Protein AF-A0A8T4Z7P0-F1 (afdb_monomer_lite)

pLDDT: mean 74.67, std 14.05, range [34.25, 91.38]

Secondary structure (DSSP, 8-state):
--------PPPGGGSTTGGGGT--TTTTSGGGHHHHHH--HHHHHHHHHHHHHHTT---THHHHHHHHHHHHHHHHHHHHHHHHHS--SSPPS-----SSPPP--------------HHHHHHHHHHHHT-

Foldseek 3Di:
DDDDDDDPDDPPCCDPPNVVLQPQVVCPDPVCLVVLVPDPLPVSLVVVVVVVVVVVDPPVVSNVSSVVSSVVSVVSVVVVVVVVVPDPDDDDDPPPDPPDPDPPDPDPDPPPVDPQDPVNVVVVVVVVVVD

Structure (mmCIF, N/CA/C/O backbone):
data_AF-A0A8T4Z7P0-F1
#
_entry.id   AF-A0A8T4Z7P0-F1
#
loop_
_atom_site.group_PDB
_atom_site.id
_atom_site.type_symbol
_atom_site.label_atom_id
_atom_site.label_alt_id
_atom_site.label_comp_id
_atom_site.label_asym_id
_atom_site.label_entity_id
_atom_site.label_seq_id
_atom_site.pdbx_PDB_ins_code
_atom_site.Cartn_x
_atom_site.Cartn_y
_atom_site.Cartn_z
_atom_site.occupancy
_atom_site.B_iso_or_equiv
_atom_site.auth_seq_id
_atom_site.auth_comp_id
_atom_site.auth_asym_id
_atom_site.auth_atom_id
_atom_site.pdbx_PDB_model_num
ATOM 1 N N . MET A 1 1 ? 29.955 5.150 -29.302 1.00 39.94 1 MET A N 1
ATOM 2 C CA . MET A 1 1 ? 29.486 6.030 -28.208 1.00 39.94 1 MET A CA 1
ATOM 3 C C . MET A 1 1 ? 28.452 6.990 -28.765 1.00 39.94 1 MET A C 1
ATOM 5 O O . MET A 1 1 ? 28.823 8.055 -29.242 1.00 39.94 1 MET A O 1
ATOM 9 N N . LYS A 1 2 ? 27.179 6.591 -28.804 1.00 46.41 2 LYS A N 1
ATOM 10 C CA . LYS A 1 2 ? 26.087 7.520 -29.098 1.00 46.41 2 LYS A CA 1
ATOM 11 C C . LYS A 1 2 ? 24.752 6.866 -28.765 1.00 46.41 2 LYS A C 1
ATOM 13 O O . LYS A 1 2 ? 24.272 6.105 -29.580 1.00 46.41 2 LYS A O 1
ATOM 18 N N . GLU A 1 3 ? 24.203 7.178 -27.603 1.00 37.66 3 GLU A N 1
ATOM 19 C CA . GLU A 1 3 ? 22.767 7.299 -27.314 1.00 37.66 3 GLU A CA 1
ATOM 20 C C . GLU A 1 3 ? 22.697 8.156 -26.047 1.00 37.66 3 GLU A C 1
ATOM 22 O O . GLU A 1 3 ? 23.551 8.028 -25.177 1.00 37.66 3 GLU A O 1
ATOM 27 N N . ALA A 1 4 ? 21.778 9.072 -25.822 1.00 41.03 4 ALA A N 1
ATOM 28 C CA . ALA A 1 4 ? 20.870 9.853 -26.633 1.00 41.03 4 ALA A CA 1
ATOM 29 C C . ALA A 1 4 ? 20.421 10.943 -25.645 1.00 41.03 4 ALA A C 1
ATOM 31 O O . ALA A 1 4 ? 20.178 10.682 -24.468 1.00 41.03 4 ALA A O 1
ATOM 32 N N . SER A 1 5 ? 20.403 12.185 -26.093 1.00 39.88 5 SER A N 1
ATOM 33 C CA . SER A 1 5 ? 19.942 13.336 -25.330 1.00 39.88 5 SER A CA 1
ATOM 34 C C . SER A 1 5 ? 18.443 13.262 -25.012 1.00 39.88 5 SER A C 1
ATOM 36 O O . SER A 1 5 ? 17.663 12.985 -25.916 1.00 39.88 5 SER A O 1
ATOM 38 N N . GLY A 1 6 ? 18.049 13.693 -23.808 1.00 39.94 6 GLY A N 1
ATOM 39 C CA . GLY A 1 6 ? 16.867 14.549 -23.640 1.00 39.94 6 GLY A CA 1
ATOM 40 C C . GLY A 1 6 ? 15.558 13.897 -23.185 1.00 39.94 6 GLY A C 1
ATOM 41 O O . GLY A 1 6 ? 14.743 13.485 -23.999 1.00 39.94 6 GLY A O 1
ATOM 42 N N . SER A 1 7 ? 15.298 13.962 -21.880 1.00 34.25 7 SER A N 1
ATOM 43 C CA . SER A 1 7 ? 14.044 14.468 -21.294 1.00 34.25 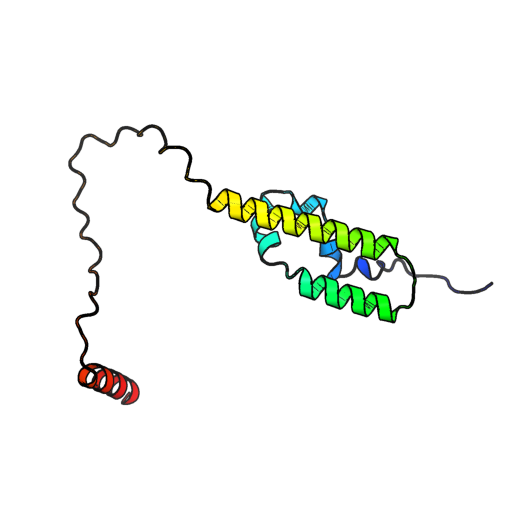7 SER A CA 1
ATOM 44 C C . SER A 1 7 ? 14.197 14.500 -19.771 1.00 34.25 7 SER A C 1
ATOM 46 O O . SER A 1 7 ? 14.781 13.602 -19.172 1.00 34.25 7 SER A O 1
ATOM 48 N N . LEU A 1 8 ? 13.684 15.548 -19.127 1.00 50.72 8 LEU A N 1
ATOM 49 C CA . LEU A 1 8 ? 13.464 15.620 -17.675 1.00 50.72 8 LEU A CA 1
ATOM 50 C C . LEU A 1 8 ? 12.312 14.677 -17.265 1.00 50.72 8 LEU A C 1
ATOM 52 O O . LEU A 1 8 ? 11.397 15.072 -16.547 1.00 50.72 8 LEU A O 1
ATOM 56 N N . ASP A 1 9 ? 12.308 13.450 -17.781 1.00 66.69 9 ASP A N 1
ATOM 57 C CA . ASP A 1 9 ? 11.268 12.471 -17.513 1.00 66.69 9 ASP A CA 1
ATOM 58 C C . ASP A 1 9 ? 11.569 11.770 -16.194 1.00 66.69 9 ASP A C 1
ATOM 60 O O . ASP A 1 9 ? 12.657 11.226 -15.983 1.00 66.69 9 ASP A O 1
ATOM 64 N N . LYS A 1 10 ? 10.587 11.772 -15.288 1.00 75.25 10 LYS A N 1
ATOM 65 C CA . LYS A 1 10 ? 10.681 11.009 -14.040 1.00 75.25 10 LYS A CA 1
ATOM 66 C C . LYS A 1 10 ? 11.015 9.547 -14.376 1.00 75.25 10 LYS A C 1
ATOM 68 O O . LYS A 1 10 ? 10.370 8.977 -15.275 1.00 75.25 10 LYS A O 1
ATOM 73 N N . PRO A 1 11 ? 11.983 8.931 -13.666 1.00 84.19 11 PRO A N 1
ATOM 74 C CA . PRO A 1 11 ? 12.323 7.537 -13.898 1.00 84.19 11 PRO A CA 1
ATOM 75 C C . PRO A 1 11 ? 11.097 6.663 -13.633 1.00 84.19 11 PRO A C 1
ATOM 77 O O . PRO A 1 11 ? 10.209 7.059 -12.876 1.00 84.19 11 PRO A O 1
ATOM 80 N N . PHE A 1 12 ? 11.024 5.491 -14.270 1.00 84.00 12 PHE A N 1
ATOM 81 C CA . PHE A 1 12 ? 9.785 4.704 -14.295 1.00 84.00 12 PHE A CA 1
ATOM 82 C C . PHE A 1 12 ? 9.245 4.396 -12.889 1.00 84.00 12 PHE A C 1
ATOM 84 O O . PHE A 1 12 ? 8.042 4.459 -12.680 1.00 84.00 12 PHE A O 1
ATOM 91 N N . TRP A 1 13 ? 10.129 4.164 -11.915 1.00 80.88 13 TRP A N 1
ATOM 92 C CA . TRP A 1 13 ? 9.779 3.859 -10.524 1.00 80.88 13 TRP A CA 1
ATOM 93 C C . TRP A 1 13 ? 9.210 5.045 -9.726 1.00 80.88 13 TRP A C 1
ATOM 95 O O . TRP A 1 13 ? 8.601 4.833 -8.685 1.00 80.88 13 TRP A O 1
ATOM 105 N N . LEU A 1 14 ? 9.379 6.284 -10.204 1.00 84.62 14 LEU A N 1
ATOM 106 C CA . LEU A 1 14 ? 8.814 7.506 -9.605 1.00 84.62 14 LEU A CA 1
ATOM 107 C C . LEU A 1 14 ? 7.498 7.943 -10.267 1.00 84.62 14 LEU A C 1
ATOM 109 O O . LEU A 1 14 ? 7.002 9.044 -10.017 1.00 84.62 14 LEU A O 1
ATOM 113 N N . ARG A 1 15 ? 6.963 7.124 -11.173 1.00 86.62 15 ARG A N 1
ATOM 114 C CA . ARG A 1 15 ? 5.662 7.358 -11.797 1.00 86.62 15 ARG A CA 1
ATOM 115 C C . ARG A 1 15 ? 4.578 6.748 -10.917 1.00 86.62 15 ARG A C 1
ATOM 117 O O . ARG A 1 15 ? 4.795 5.711 -10.291 1.00 86.62 15 ARG A O 1
ATOM 124 N N . GLU A 1 16 ? 3.410 7.380 -10.881 1.00 83.81 16 GLU A N 1
ATOM 125 C CA . GLU A 1 16 ? 2.211 6.729 -10.350 1.00 83.81 16 GLU A CA 1
ATOM 126 C C . GLU A 1 16 ? 1.948 5.466 -11.191 1.00 83.81 16 GLU A C 1
ATOM 128 O O . GLU A 1 16 ? 2.008 5.552 -12.422 1.00 83.81 16 GLU A O 1
ATOM 133 N N . PRO A 1 17 ? 1.712 4.290 -10.590 1.00 85.38 17 PRO A N 1
ATOM 134 C CA . PRO A 1 17 ? 1.347 4.074 -9.187 1.00 85.38 17 PRO A CA 1
ATOM 135 C C . PRO A 1 17 ? 2.529 3.724 -8.251 1.00 85.38 17 PRO A C 1
ATOM 137 O O . PRO A 1 17 ? 2.367 3.690 -7.034 1.00 85.38 17 PRO A O 1
ATOM 140 N N . TRP A 1 18 ? 3.729 3.453 -8.777 1.00 86.75 18 TRP A N 1
ATOM 141 C CA . TRP A 1 18 ? 4.864 2.934 -7.992 1.00 86.75 18 TRP A CA 1
ATOM 142 C C . TRP A 1 18 ? 5.545 3.964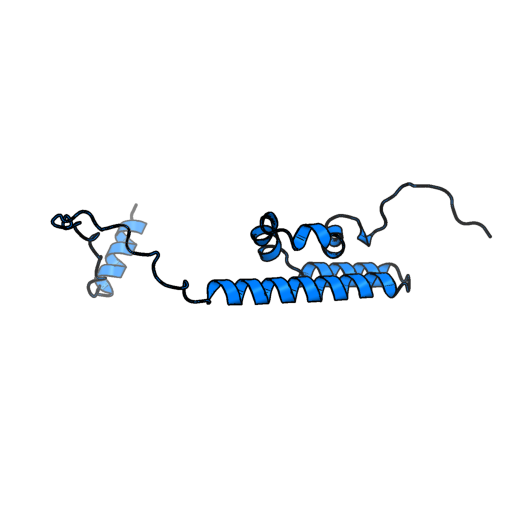 -7.091 1.00 86.75 18 TRP A C 1
ATOM 144 O O . TRP A 1 18 ? 6.239 3.572 -6.153 1.00 86.75 18 TRP A O 1
ATOM 154 N N . SER A 1 19 ? 5.323 5.259 -7.331 1.00 87.00 19 SER A N 1
ATOM 155 C CA . SER A 1 19 ? 5.882 6.356 -6.526 1.00 87.00 19 SER A CA 1
ATOM 156 C C . SER A 1 19 ? 5.623 6.185 -5.021 1.00 87.00 19 SER A C 1
ATOM 158 O O . SER A 1 19 ? 6.470 6.534 -4.200 1.00 87.00 19 SER A O 1
ATOM 160 N N . ILE A 1 20 ? 4.492 5.572 -4.657 1.00 84.00 20 ILE A N 1
ATOM 161 C CA . ILE A 1 20 ? 4.093 5.292 -3.270 1.00 84.00 20 ILE A CA 1
ATOM 162 C C . ILE A 1 20 ? 5.097 4.370 -2.553 1.00 84.00 20 ILE A C 1
ATOM 164 O O . ILE A 1 20 ? 5.293 4.496 -1.348 1.00 84.00 20 ILE A O 1
ATOM 168 N N . LEU A 1 21 ? 5.783 3.471 -3.274 1.00 83.62 21 LEU A N 1
ATOM 169 C CA . LEU A 1 21 ? 6.803 2.588 -2.692 1.00 83.62 21 LEU A CA 1
ATOM 170 C C . LEU A 1 21 ? 8.086 3.335 -2.302 1.00 83.62 21 LEU A C 1
ATOM 172 O O . LEU A 1 21 ? 8.917 2.762 -1.603 1.00 83.62 21 LEU A O 1
ATOM 176 N N . PHE A 1 22 ? 8.278 4.575 -2.753 1.00 85.50 22 PHE A N 1
ATOM 177 C CA . PHE A 1 22 ? 9.502 5.345 -2.513 1.00 85.50 22 PHE A CA 1
ATOM 178 C C . PHE A 1 22 ? 9.279 6.581 -1.628 1.00 85.50 22 PHE A C 1
ATOM 180 O O . PHE A 1 22 ? 10.250 7.116 -1.097 1.00 85.50 22 PHE A O 1
ATOM 187 N N . ASP A 1 23 ? 8.031 7.006 -1.417 1.00 82.00 23 ASP A N 1
ATOM 188 C CA . ASP A 1 23 ? 7.676 8.096 -0.499 1.00 82.00 23 ASP A CA 1
ATOM 189 C C . ASP A 1 23 ? 7.448 7.567 0.925 1.00 82.00 23 ASP A C 1
ATOM 191 O O . ASP A 1 23 ? 6.319 7.335 1.350 1.00 82.00 23 ASP A O 1
ATOM 195 N N . LEU A 1 24 ? 8.537 7.328 1.661 1.00 71.81 24 LEU A N 1
ATOM 196 C CA . LEU A 1 24 ? 8.472 6.763 3.013 1.00 71.81 24 LEU A CA 1
ATOM 197 C C . LEU A 1 24 ? 8.250 7.818 4.107 1.00 71.81 24 LEU A C 1
ATOM 199 O O . LEU A 1 24 ? 7.556 7.558 5.089 1.00 71.81 24 LEU A O 1
ATOM 203 N N . GLU A 1 25 ? 8.806 9.020 3.925 1.00 72.31 25 GLU A N 1
ATOM 204 C CA . GLU A 1 25 ? 8.721 10.120 4.899 1.00 72.31 25 GLU A CA 1
ATOM 205 C C . GLU A 1 25 ? 7.281 10.607 5.112 1.00 72.31 25 GLU A C 1
ATOM 207 O O . GLU A 1 25 ? 6.933 11.117 6.182 1.00 72.31 25 GLU A O 1
ATOM 212 N N . GLY A 1 26 ? 6.418 10.445 4.104 1.00 65.69 26 GLY A N 1
ATOM 213 C CA . GLY A 1 26 ? 4.995 10.728 4.227 1.00 65.69 26 GLY A CA 1
ATOM 214 C C . GLY A 1 26 ? 4.232 9.704 5.074 1.00 65.69 26 GLY A C 1
ATOM 215 O O . GLY A 1 26 ? 3.274 10.080 5.747 1.00 65.69 26 GLY A O 1
ATOM 216 N N . LEU A 1 27 ? 4.640 8.431 5.061 1.00 65.44 27 LEU A N 1
ATOM 217 C CA . LEU A 1 27 ? 3.841 7.310 5.581 1.00 65.44 27 LEU A CA 1
ATOM 218 C C . LEU A 1 27 ? 3.901 7.164 7.106 1.00 65.44 27 LEU A C 1
ATOM 220 O O . LEU A 1 27 ? 2.963 6.643 7.703 1.0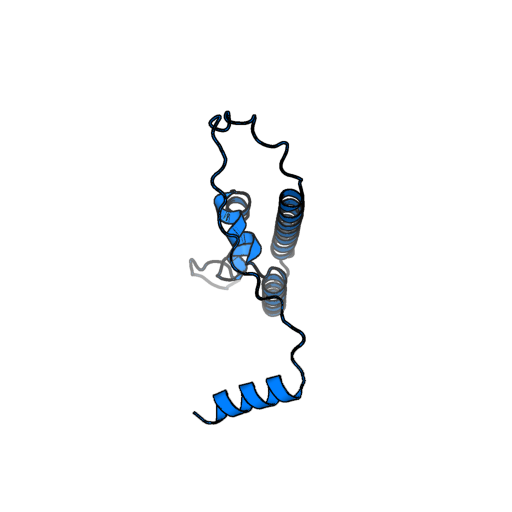0 65.44 27 LEU A O 1
ATOM 224 N N . GLU A 1 28 ? 4.967 7.645 7.750 1.00 61.66 28 GLU A N 1
ATOM 225 C CA . GLU A 1 28 ? 5.104 7.604 9.215 1.00 61.66 28 GLU A CA 1
ATOM 226 C C . GLU A 1 28 ? 4.281 8.685 9.935 1.00 61.66 28 GLU A C 1
ATOM 228 O O . GLU A 1 28 ? 4.104 8.645 11.157 1.00 61.66 28 GLU A O 1
ATOM 233 N N . LYS A 1 29 ? 3.757 9.676 9.204 1.00 67.38 29 LYS A N 1
ATOM 234 C CA . LYS A 1 29 ? 2.933 10.728 9.804 1.00 67.38 29 LYS A CA 1
ATOM 235 C C . LYS A 1 29 ? 1.555 10.172 10.151 1.00 67.38 29 LYS A C 1
ATOM 237 O O . LYS A 1 29 ? 0.863 9.630 9.295 1.00 67.38 29 LYS A O 1
ATOM 242 N N . LYS A 1 30 ? 1.118 10.415 11.394 1.00 53.12 30 LYS A N 1
ATOM 243 C CA . LYS A 1 30 ? -0.195 9.998 11.935 1.00 53.12 30 LYS A CA 1
ATOM 244 C C . LYS A 1 30 ? -1.388 10.341 11.031 1.00 53.12 30 LYS A C 1
ATOM 246 O O . LYS A 1 30 ? -2.386 9.634 11.033 1.00 53.12 30 LYS A O 1
ATOM 251 N N . GLU A 1 31 ? -1.285 11.414 10.252 1.00 56.28 31 GLU A N 1
ATOM 252 C CA . GLU A 1 31 ? -2.319 11.852 9.308 1.00 56.28 31 GLU A CA 1
ATOM 253 C C . GLU A 1 31 ? -2.539 10.859 8.149 1.00 56.28 31 GLU A C 1
ATOM 255 O O . GLU A 1 31 ? -3.662 10.711 7.672 1.00 56.28 31 GLU A O 1
ATOM 260 N N . LYS A 1 32 ? -1.504 10.101 7.759 1.00 59.25 32 LYS A N 1
ATOM 261 C CA . LYS A 1 32 ? -1.555 9.104 6.681 1.00 59.25 32 LYS A CA 1
ATOM 262 C C . LYS A 1 32 ? -1.801 7.670 7.148 1.00 59.25 32 LYS A C 1
ATOM 264 O O . LYS A 1 32 ? -1.842 6.775 6.310 1.00 59.25 32 LYS A O 1
ATOM 269 N N . GLU A 1 33 ? -2.055 7.417 8.435 1.00 61.59 33 GLU A N 1
ATOM 270 C CA . GLU A 1 33 ? -2.367 6.056 8.913 1.00 61.59 33 GLU A CA 1
ATOM 271 C C . GLU A 1 33 ? -3.558 5.451 8.145 1.00 61.59 33 GLU A C 1
ATOM 273 O O . GLU A 1 33 ? -3.513 4.284 7.766 1.00 61.59 33 GLU A O 1
ATOM 278 N N . ARG A 1 34 ? -4.583 6.257 7.814 1.00 55.12 34 ARG A N 1
ATOM 279 C CA . ARG A 1 34 ? -5.711 5.832 6.961 1.00 55.12 34 ARG A CA 1
ATOM 280 C C . ARG A 1 34 ? -5.311 5.524 5.516 1.00 55.12 34 ARG A C 1
ATOM 282 O O . ARG A 1 34 ? -5.880 4.604 4.936 1.00 55.12 34 ARG A O 1
ATOM 289 N N . GLU A 1 35 ? -4.364 6.266 4.946 1.00 66.00 35 GLU A N 1
ATOM 290 C CA . GLU A 1 35 ? -3.865 6.024 3.585 1.00 66.00 35 GLU A CA 1
ATOM 291 C C . GLU A 1 35 ? -3.023 4.746 3.529 1.00 66.00 35 GLU A C 1
ATOM 293 O O . GLU A 1 35 ? -3.130 3.985 2.578 1.00 66.00 35 GLU A O 1
ATOM 298 N N . VAL A 1 36 ? -2.256 4.436 4.579 1.00 71.12 36 VAL A N 1
ATOM 299 C CA . VAL A 1 36 ? -1.439 3.212 4.641 1.00 71.12 36 VAL A CA 1
ATOM 300 C C . VAL A 1 36 ? -2.295 1.943 4.542 1.00 71.12 36 VAL A C 1
ATOM 302 O O . VAL A 1 36 ? -1.899 0.969 3.893 1.00 71.12 36 VAL A O 1
ATOM 305 N N . TRP A 1 37 ? -3.483 1.941 5.155 1.00 71.12 37 TRP A N 1
ATOM 306 C CA . TRP A 1 37 ? -4.394 0.792 5.143 1.00 71.12 37 TRP A CA 1
ATOM 307 C C . TRP A 1 37 ? -4.955 0.456 3.759 1.00 71.12 37 TRP A C 1
ATOM 309 O O . TRP A 1 37 ? -5.144 -0.726 3.474 1.00 71.12 37 TRP A O 1
ATOM 319 N N . SER A 1 38 ? -5.188 1.451 2.897 1.00 75.56 38 SER A N 1
ATOM 320 C CA . SER A 1 38 ? -5.781 1.242 1.568 1.00 75.56 38 SER A CA 1
ATOM 321 C C . SER A 1 38 ? -4.773 0.824 0.492 1.00 75.56 38 SER A C 1
ATOM 323 O O . SER A 1 38 ? -5.181 0.433 -0.600 1.00 75.56 38 SER A O 1
ATOM 325 N N . ILE A 1 39 ? -3.469 0.871 0.781 1.00 81.38 39 ILE A N 1
ATOM 326 C CA . ILE A 1 39 ? -2.429 0.517 -0.192 1.00 81.38 39 ILE A CA 1
ATOM 327 C C . ILE A 1 39 ? -2.347 -1.007 -0.351 1.00 81.38 39 ILE A C 1
ATOM 329 O O . ILE A 1 39 ? -1.978 -1.725 0.591 1.00 81.38 39 ILE A O 1
ATOM 333 N N . ASP A 1 40 ? -2.609 -1.488 -1.570 1.00 85.69 40 ASP A N 1
ATOM 334 C CA . ASP A 1 40 ? -2.294 -2.852 -2.005 1.00 85.69 40 ASP A CA 1
ATOM 335 C C . ASP A 1 40 ? -0.812 -2.970 -2.391 1.00 85.69 40 ASP A C 1
ATOM 337 O O . ASP A 1 40 ? -0.412 -2.840 -3.548 1.00 85.69 40 ASP A O 1
ATOM 341 N N . ILE A 1 41 ? 0.023 -3.218 -1.383 1.00 86.31 41 ILE A N 1
ATOM 342 C CA . ILE A 1 41 ? 1.481 -3.344 -1.533 1.00 86.31 41 ILE A CA 1
ATOM 343 C C . ILE A 1 41 ? 1.841 -4.538 -2.427 1.00 86.31 41 ILE A C 1
ATOM 345 O O . ILE A 1 41 ? 2.827 -4.479 -3.159 1.00 86.31 41 ILE A O 1
ATOM 349 N N . ARG A 1 42 ? 1.052 -5.621 -2.378 1.00 88.88 42 ARG A N 1
ATOM 350 C CA . ARG A 1 42 ? 1.311 -6.840 -3.152 1.00 88.88 42 ARG A CA 1
ATOM 351 C C . ARG A 1 42 ? 1.143 -6.555 -4.638 1.00 88.88 42 ARG A C 1
ATOM 353 O O . ARG A 1 42 ? 2.098 -6.753 -5.384 1.00 88.88 42 ARG A O 1
ATOM 360 N N . GLY A 1 43 ? -0.023 -6.050 -5.044 1.00 89.56 43 GLY A N 1
ATOM 361 C CA . GLY A 1 43 ? -0.288 -5.726 -6.448 1.00 89.56 43 GLY A CA 1
ATOM 362 C C . GLY A 1 43 ? 0.681 -4.671 -6.991 1.00 89.56 43 GLY A C 1
ATOM 363 O O . GLY A 1 43 ? 1.157 -4.758 -8.127 1.00 89.56 43 GLY A O 1
ATOM 364 N N . LEU A 1 44 ? 1.060 -3.706 -6.149 1.00 89.25 44 LEU A N 1
ATOM 365 C CA . LEU A 1 44 ? 2.019 -2.673 -6.524 1.00 89.25 44 LEU A CA 1
ATOM 366 C C . LEU A 1 44 ? 3.434 -3.229 -6.736 1.00 89.25 44 LEU A C 1
ATOM 368 O O . LEU A 1 44 ? 4.102 -2.852 -7.696 1.00 89.25 44 LEU A O 1
ATOM 372 N N . LEU A 1 45 ? 3.880 -4.152 -5.881 1.00 90.12 45 LEU A N 1
ATOM 373 C CA . LEU A 1 45 ? 5.189 -4.791 -6.003 1.00 90.12 45 LEU A CA 1
ATOM 374 C C . LEU A 1 45 ? 5.236 -5.786 -7.169 1.00 90.12 45 LEU A C 1
ATOM 376 O O . LEU A 1 45 ? 6.234 -5.839 -7.881 1.00 90.12 45 LEU A O 1
ATOM 380 N N . GLU A 1 46 ? 4.170 -6.556 -7.389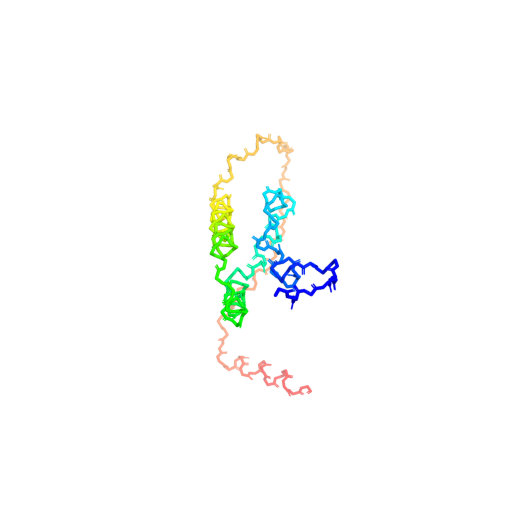 1.00 91.38 46 GLU A N 1
ATOM 381 C CA . GLU A 1 46 ? 4.078 -7.500 -8.508 1.00 91.38 46 GLU A CA 1
ATOM 382 C C . GLU A 1 46 ? 4.146 -6.766 -9.854 1.00 91.38 46 GLU A C 1
ATOM 384 O O . GLU A 1 46 ? 5.010 -7.085 -10.673 1.00 91.38 46 GLU A O 1
ATOM 389 N N . SER A 1 47 ? 3.334 -5.717 -10.035 1.00 90.38 47 SER A N 1
ATOM 390 C CA . SER A 1 47 ? 3.374 -4.882 -11.247 1.00 90.38 47 SER A CA 1
ATOM 391 C C . SER A 1 47 ? 4.720 -4.174 -11.429 1.00 90.38 47 SER A C 1
ATOM 393 O O . SER A 1 47 ? 5.238 -4.091 -12.542 1.00 90.38 47 SER A O 1
ATOM 395 N N . PHE A 1 48 ? 5.327 -3.703 -10.335 1.00 89.88 48 PHE A N 1
ATOM 396 C CA . PHE A 1 48 ? 6.652 -3.090 -10.361 1.00 89.88 48 PHE A CA 1
ATOM 397 C C . PHE A 1 48 ? 7.730 -4.074 -10.830 1.00 89.88 48 PHE A C 1
ATOM 399 O O . PHE A 1 48 ? 8.559 -3.744 -11.678 1.00 89.88 48 PHE A O 1
ATOM 406 N N . LEU A 1 49 ? 7.727 -5.293 -10.285 1.00 88.56 49 LEU A N 1
ATOM 407 C CA . LEU A 1 49 ? 8.694 -6.329 -10.635 1.00 88.56 49 LEU A CA 1
ATOM 408 C C . LEU A 1 49 ? 8.503 -6.831 -12.068 1.00 88.56 49 LEU A C 1
ATOM 410 O O . LEU A 1 49 ? 9.492 -7.148 -12.729 1.00 88.56 49 LEU A O 1
ATOM 414 N N . GLU A 1 50 ? 7.268 -6.902 -12.558 1.00 89.56 50 GLU A N 1
ATOM 415 C CA . GLU A 1 50 ? 6.968 -7.253 -13.947 1.00 89.56 50 GLU A CA 1
ATOM 416 C C . GLU A 1 50 ? 7.525 -6.207 -14.924 1.00 89.56 50 GLU A C 1
ATOM 418 O O . GLU A 1 50 ? 8.248 -6.552 -15.864 1.00 89.56 50 GLU A O 1
ATOM 423 N N . GLU A 1 51 ? 7.298 -4.922 -14.642 1.00 87.44 51 GLU A N 1
ATOM 424 C CA . GLU A 1 51 ? 7.841 -3.815 -15.433 1.00 87.44 51 GLU A CA 1
ATOM 425 C C . GLU A 1 51 ? 9.379 -3.782 -15.379 1.00 87.44 51 GLU A C 1
ATOM 427 O O . GLU A 1 51 ? 10.056 -3.601 -16.394 1.00 87.44 51 GLU A O 1
ATOM 432 N N . LEU A 1 52 ? 9.958 -4.051 -14.206 1.00 85.56 52 LEU A N 1
ATOM 433 C CA . LEU A 1 52 ? 11.406 -4.119 -14.026 1.00 85.56 52 LEU A CA 1
ATOM 434 C C . LEU A 1 52 ? 12.035 -5.279 -14.815 1.00 85.56 52 LEU A C 1
ATOM 436 O O . LEU A 1 52 ? 13.106 -5.116 -15.404 1.00 85.56 52 LEU A O 1
ATOM 440 N N . ARG A 1 53 ? 11.360 -6.435 -14.882 1.00 85.88 53 ARG A N 1
ATOM 441 C CA . ARG A 1 53 ? 11.773 -7.570 -15.726 1.00 85.88 53 ARG A CA 1
ATOM 442 C C . ARG A 1 53 ? 11.704 -7.218 -17.210 1.00 85.88 53 ARG A C 1
ATOM 444 O O . ARG A 1 53 ? 12.618 -7.583 -17.947 1.00 85.88 53 ARG A O 1
ATOM 451 N N . ARG A 1 54 ? 10.674 -6.478 -17.640 1.00 85.44 54 ARG A N 1
ATOM 452 C CA . ARG A 1 54 ? 10.505 -6.026 -19.033 1.00 85.44 54 ARG A CA 1
ATOM 453 C C . ARG A 1 54 ? 11.645 -5.123 -19.493 1.00 85.44 54 ARG A C 1
ATOM 455 O O . ARG A 1 54 ? 12.119 -5.254 -20.617 1.00 85.44 54 ARG A O 1
ATOM 462 N N . LEU A 1 55 ? 12.104 -4.227 -18.625 1.00 80.81 55 LEU A N 1
ATOM 463 C CA . LEU A 1 55 ? 13.150 -3.261 -18.959 1.00 80.81 55 LEU A CA 1
ATOM 464 C C . LEU A 1 55 ? 14.556 -3.881 -19.031 1.00 80.81 55 LEU A C 1
ATOM 466 O O . LEU A 1 55 ? 15.485 -3.205 -19.472 1.00 80.81 55 LEU A O 1
ATOM 470 N N . SER A 1 56 ? 14.746 -5.145 -18.617 1.00 66.25 56 SER A N 1
ATOM 471 C CA . SER A 1 56 ? 16.031 -5.885 -18.609 1.00 66.25 56 SER A CA 1
ATOM 472 C C . SER A 1 56 ? 17.212 -5.154 -17.939 1.00 66.25 56 SER A C 1
ATOM 474 O O . SER A 1 56 ? 18.367 -5.561 -18.045 1.00 66.25 56 SER A O 1
ATOM 476 N N . SER A 1 57 ? 16.925 -4.066 -17.224 1.00 60.56 57 SER A N 1
ATOM 477 C CA . SER A 1 57 ? 17.907 -3.140 -16.675 1.00 60.56 57 SER A CA 1
ATOM 478 C C . SER A 1 57 ? 18.227 -3.571 -15.249 1.00 60.56 57 SER A C 1
ATOM 480 O O . SER A 1 57 ? 17.455 -3.335 -14.321 1.00 60.56 57 SER A O 1
ATOM 482 N N . ILE A 1 58 ? 19.359 -4.255 -15.088 1.00 62.56 58 ILE A N 1
ATOM 483 C CA . ILE A 1 58 ? 19.804 -4.911 -13.852 1.00 62.56 58 ILE A CA 1
ATOM 484 C C . ILE A 1 58 ? 20.336 -3.872 -12.855 1.00 62.56 58 ILE A C 1
ATOM 486 O O . ILE A 1 58 ? 21.523 -3.815 -12.544 1.00 62.56 58 ILE A O 1
ATOM 490 N N . ASN A 1 59 ? 19.459 -3.011 -12.351 1.00 67.06 59 ASN A N 1
ATOM 491 C CA . ASN A 1 59 ? 19.785 -2.148 -11.227 1.00 67.06 59 ASN A CA 1
ATOM 492 C C . ASN A 1 59 ? 19.095 -2.710 -9.985 1.00 67.06 59 ASN A C 1
ATOM 494 O O . ASN A 1 59 ? 17.940 -2.399 -9.716 1.00 67.06 59 ASN A O 1
ATOM 498 N N . PHE A 1 60 ? 19.794 -3.570 -9.236 1.00 76.00 60 PHE A N 1
ATOM 499 C CA . PHE A 1 60 ? 19.248 -4.237 -8.043 1.00 76.00 60 PHE A CA 1
ATOM 500 C C . PHE A 1 60 ? 18.944 -3.275 -6.885 1.00 76.00 60 PHE A C 1
ATOM 502 O O . PHE A 1 60 ? 18.195 -3.623 -5.975 1.00 76.00 60 PHE A O 1
ATOM 509 N N . SER A 1 61 ? 19.496 -2.059 -6.922 1.00 85.19 61 SER A N 1
ATOM 510 C CA . SER A 1 61 ? 19.308 -1.063 -5.865 1.00 85.19 61 SER A CA 1
ATOM 511 C C . SER A 1 61 ? 17.850 -0.602 -5.745 1.00 85.19 61 SER A C 1
ATOM 513 O O . SER A 1 61 ? 17.326 -0.529 -4.638 1.00 85.19 61 SER A O 1
ATOM 515 N N . ILE A 1 62 ? 17.155 -0.378 -6.865 1.00 86.62 62 ILE A N 1
ATOM 516 C CA . ILE A 1 62 ? 15.765 0.107 -6.865 1.00 86.62 62 ILE A CA 1
ATOM 517 C C . ILE A 1 62 ? 14.776 -0.929 -6.291 1.00 86.62 62 ILE A C 1
ATOM 519 O O . ILE A 1 62 ? 14.049 -0.585 -5.359 1.00 86.62 62 ILE A O 1
ATOM 523 N N . PRO A 1 63 ? 14.741 -2.196 -6.756 1.00 87.00 63 PRO A N 1
ATOM 524 C CA . PRO A 1 63 ? 13.897 -3.216 -6.144 1.00 87.00 63 PRO A CA 1
ATOM 525 C C . PRO A 1 63 ? 14.320 -3.547 -4.709 1.00 87.00 63 PRO A C 1
ATOM 527 O O . PRO A 1 63 ? 13.459 -3.888 -3.906 1.00 87.00 63 PRO A O 1
ATOM 530 N N . GLY A 1 64 ? 15.599 -3.388 -4.346 1.00 89.00 64 GLY A N 1
ATOM 531 C CA . GLY A 1 64 ? 16.038 -3.471 -2.950 1.00 89.00 64 GLY A CA 1
ATOM 532 C C . GLY A 1 64 ? 15.390 -2.399 -2.065 1.00 89.00 64 GLY A C 1
ATOM 533 O O . GLY A 1 64 ? 14.892 -2.709 -0.985 1.00 89.00 64 GLY A O 1
ATOM 534 N N . MET A 1 65 ? 15.321 -1.158 -2.551 1.00 88.56 65 MET A N 1
ATOM 535 C CA . MET A 1 65 ? 14.627 -0.067 -1.859 1.00 88.56 65 MET A CA 1
ATOM 536 C C . MET A 1 65 ? 13.113 -0.291 -1.784 1.00 88.56 65 MET A C 1
ATOM 538 O O . MET A 1 65 ? 12.535 -0.102 -0.718 1.00 88.56 65 MET A O 1
ATOM 542 N N . ALA A 1 66 ? 12.485 -0.751 -2.870 1.00 89.19 66 ALA A N 1
ATOM 543 C CA . ALA A 1 66 ? 11.059 -1.090 -2.884 1.00 89.19 66 ALA A CA 1
ATOM 544 C C . ALA A 1 66 ? 10.719 -2.254 -1.930 1.00 89.19 66 ALA A C 1
ATOM 546 O O . ALA A 1 66 ? 9.653 -2.287 -1.316 1.00 89.19 66 ALA A O 1
ATOM 547 N N . LEU A 1 67 ? 11.630 -3.221 -1.781 1.00 89.75 67 LEU A N 1
ATOM 548 C CA . LEU A 1 67 ? 11.481 -4.312 -0.821 1.00 89.75 67 LEU A CA 1
ATOM 549 C C . LEU A 1 67 ? 11.588 -3.804 0.623 1.00 89.75 67 LEU A C 1
ATOM 551 O O . LEU A 1 67 ? 10.782 -4.190 1.471 1.00 89.75 67 LEU A O 1
ATOM 555 N N . LEU A 1 68 ? 12.558 -2.928 0.902 1.00 90.00 68 LEU A N 1
ATOM 556 C CA . LEU A 1 68 ? 12.730 -2.317 2.220 1.00 90.00 68 LEU A CA 1
ATOM 557 C C . LEU A 1 68 ? 11.504 -1.487 2.616 1.00 90.00 68 LEU A C 1
ATOM 559 O O . LEU A 1 68 ? 10.995 -1.639 3.727 1.00 90.00 68 LEU A O 1
ATOM 563 N N . SER A 1 69 ? 11.007 -0.640 1.713 1.00 88.69 69 SER A N 1
ATOM 564 C CA . SER A 1 69 ? 9.820 0.173 1.976 1.00 88.69 69 SER A CA 1
ATOM 565 C C . SER A 1 69 ? 8.586 -0.692 2.217 1.00 88.69 69 SER A C 1
ATOM 567 O O . SER A 1 69 ? 7.862 -0.458 3.181 1.00 88.69 69 SER A O 1
ATOM 569 N N . SER A 1 70 ? 8.401 -1.757 1.433 1.00 88.88 70 SER A N 1
ATOM 570 C CA . SER A 1 70 ? 7.344 -2.749 1.657 1.00 88.88 70 SER A CA 1
ATOM 571 C C . SER A 1 70 ? 7.408 -3.359 3.065 1.00 88.88 70 SER A C 1
ATOM 573 O O . SER A 1 70 ? 6.396 -3.396 3.771 1.00 88.88 70 SER A O 1
ATOM 575 N N . ALA A 1 71 ? 8.598 -3.762 3.526 1.00 90.38 71 ALA A N 1
ATOM 576 C CA . ALA A 1 71 ? 8.780 -4.295 4.877 1.00 90.38 71 ALA A CA 1
ATOM 577 C C . ALA A 1 71 ? 8.412 -3.271 5.969 1.00 90.38 71 ALA A C 1
ATOM 579 O O . ALA A 1 71 ? 7.776 -3.627 6.964 1.00 90.38 71 ALA A O 1
ATOM 580 N N . ILE A 1 72 ? 8.757 -1.996 5.768 1.00 89.00 72 ILE A N 1
ATOM 581 C CA . ILE A 1 72 ? 8.420 -0.908 6.697 1.00 89.00 72 ILE A CA 1
ATOM 582 C C . ILE A 1 72 ? 6.907 -0.680 6.740 1.00 89.00 72 ILE A C 1
ATOM 584 O O . ILE A 1 72 ? 6.330 -0.609 7.825 1.00 89.00 72 ILE A O 1
ATOM 588 N N . ILE A 1 73 ? 6.235 -0.663 5.587 1.00 87.12 73 ILE A N 1
ATOM 589 C CA . ILE A 1 73 ? 4.776 -0.525 5.529 1.00 87.12 73 ILE A CA 1
ATOM 590 C C . ILE A 1 73 ? 4.091 -1.702 6.243 1.00 87.12 73 ILE A C 1
ATOM 592 O O . ILE A 1 73 ? 3.151 -1.498 7.011 1.00 87.12 73 ILE A O 1
ATOM 596 N N . HIS A 1 74 ? 4.571 -2.934 6.051 1.00 88.69 74 HIS A N 1
ATOM 597 C CA . HIS A 1 74 ? 4.044 -4.108 6.755 1.00 88.69 74 HIS A CA 1
ATOM 598 C C . HIS A 1 74 ? 4.228 -4.032 8.272 1.00 88.69 74 HIS A C 1
ATOM 600 O O . HIS A 1 74 ? 3.321 -4.406 9.025 1.00 88.69 74 HIS A O 1
ATOM 606 N N . ARG A 1 75 ? 5.376 -3.520 8.727 1.00 88.88 75 ARG A N 1
ATOM 607 C CA . ARG A 1 75 ? 5.618 -3.257 10.145 1.00 88.88 75 ARG A CA 1
ATOM 608 C C . ARG A 1 75 ? 4.618 -2.238 10.691 1.00 88.88 75 ARG A C 1
ATOM 610 O O . ARG A 1 75 ? 3.977 -2.534 11.692 1.00 88.88 75 ARG A O 1
ATOM 617 N N . ILE A 1 76 ? 4.431 -1.100 10.015 1.00 86.50 76 ILE A N 1
ATOM 618 C CA . ILE A 1 76 ? 3.466 -0.062 10.422 1.00 86.50 76 ILE A CA 1
ATOM 619 C C . ILE A 1 76 ? 2.055 -0.647 10.500 1.00 86.50 76 ILE A C 1
ATOM 621 O O . ILE A 1 76 ? 1.381 -0.478 11.510 1.00 86.50 76 ILE A O 1
ATOM 625 N N . LYS A 1 77 ? 1.620 -1.401 9.482 1.00 86.69 77 LYS A N 1
ATOM 626 C CA . LYS A 1 77 ? 0.311 -2.073 9.498 1.00 86.69 77 LYS A CA 1
ATOM 627 C C . LYS A 1 77 ? 0.159 -2.983 10.718 1.00 86.69 77 LYS A C 1
ATOM 629 O O . LYS A 1 77 ? -0.859 -2.914 11.398 1.00 86.69 77 LYS A O 1
ATOM 634 N N . SER A 1 78 ? 1.178 -3.785 11.025 1.00 90.25 78 SER A N 1
ATOM 635 C CA . SER A 1 78 ? 1.164 -4.683 12.186 1.00 90.25 78 SER A CA 1
ATOM 636 C C . SER A 1 78 ? 1.106 -3.907 13.507 1.00 90.25 78 SER A C 1
ATOM 638 O O . SER A 1 78 ? 0.309 -4.239 14.377 1.00 90.25 78 SER A O 1
ATOM 640 N N . GLU A 1 79 ? 1.893 -2.836 13.645 1.00 87.81 79 GLU A N 1
ATOM 641 C CA . GLU A 1 79 ? 1.856 -1.957 14.821 1.00 87.81 79 GLU A CA 1
ATOM 642 C C . GLU A 1 79 ? 0.484 -1.283 14.995 1.00 87.81 79 GLU A C 1
ATOM 644 O O . GLU A 1 79 ? -0.001 -1.162 16.118 1.00 87.81 79 GLU A O 1
ATOM 649 N N . LEU A 1 80 ? -0.170 -0.878 13.902 1.00 84.06 80 LEU A N 1
ATOM 650 C CA . LEU A 1 80 ? -1.507 -0.284 13.950 1.00 84.06 80 LEU A CA 1
ATOM 651 C C . LEU A 1 80 ? -2.579 -1.294 14.383 1.00 84.06 80 LEU A C 1
ATOM 653 O O . LEU A 1 80 ? -3.428 -0.924 15.192 1.00 84.06 80 LEU A O 1
ATOM 657 N N . VAL A 1 81 ? -2.525 -2.553 13.913 1.00 86.56 81 VAL A N 1
ATOM 658 C CA . VAL A 1 81 ? -3.400 -3.632 14.429 1.00 86.56 81 VAL A CA 1
ATOM 659 C C . VAL A 1 81 ? -3.229 -3.766 15.940 1.00 86.56 81 VAL A C 1
ATOM 661 O O . VAL A 1 81 ? -4.210 -3.756 16.676 1.00 86.56 81 VAL A O 1
ATOM 664 N N . LEU A 1 82 ? -1.983 -3.836 16.411 1.00 85.19 82 LEU A N 1
ATOM 665 C CA . LEU A 1 82 ? -1.691 -4.035 17.831 1.00 85.19 82 LEU A CA 1
ATOM 666 C C . LEU A 1 82 ? -2.204 -2.875 18.696 1.00 85.19 82 LEU A C 1
ATOM 668 O O . LEU A 1 82 ? -2.776 -3.107 19.756 1.00 85.19 82 LEU A O 1
ATOM 672 N N . ARG A 1 83 ? -2.078 -1.626 18.229 1.00 79.69 83 ARG A N 1
ATOM 673 C CA . ARG A 1 83 ? -2.618 -0.446 18.932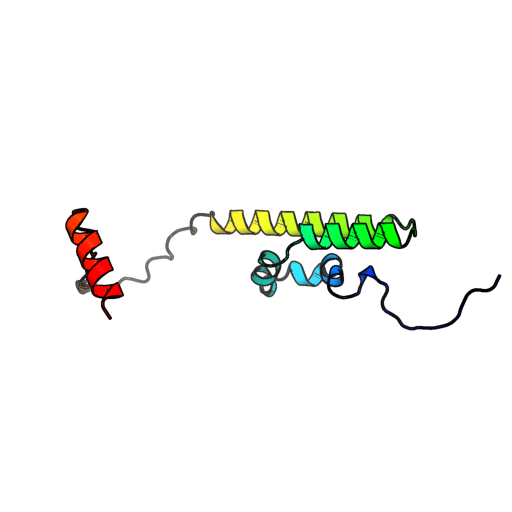 1.00 79.69 83 ARG A CA 1
ATOM 674 C C . ARG A 1 83 ? -4.143 -0.439 19.039 1.00 79.69 83 ARG A C 1
ATOM 676 O O . ARG A 1 83 ? -4.669 0.166 19.966 1.00 79.69 83 ARG A O 1
ATOM 683 N N . LEU A 1 84 ? -4.852 -1.054 18.091 1.00 73.25 84 LEU A N 1
ATOM 684 C CA . LEU A 1 84 ? -6.313 -1.185 18.141 1.00 73.25 84 LEU A CA 1
ATOM 685 C C . LEU A 1 84 ? -6.758 -2.212 19.190 1.00 73.25 84 LEU A C 1
ATOM 687 O O . LEU A 1 84 ? -7.831 -2.063 19.769 1.00 73.25 84 LEU A O 1
ATOM 691 N N . GLU A 1 85 ? -5.943 -3.241 19.424 1.00 72.50 85 GLU A N 1
ATOM 692 C CA . GLU A 1 85 ? -6.199 -4.284 20.421 1.00 72.50 85 GLU A CA 1
ATOM 693 C C . GLU A 1 85 ? -5.757 -3.887 21.835 1.00 72.50 85 GLU A C 1
ATOM 695 O O . GLU A 1 85 ? -6.204 -4.506 22.803 1.00 72.50 85 GLU A O 1
ATOM 700 N N . GLU A 1 86 ? -4.904 -2.863 21.982 1.00 72.56 86 GLU A N 1
ATOM 701 C CA . GLU A 1 86 ? -4.515 -2.358 23.297 1.00 72.56 86 GLU A CA 1
ATOM 702 C C . GLU A 1 86 ? -5.772 -1.935 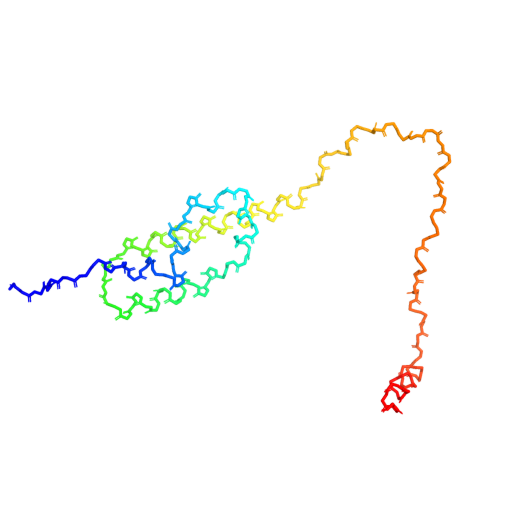24.081 1.00 72.56 86 GLU A C 1
ATOM 704 O O . GLU A 1 86 ? -6.477 -1.004 23.672 1.00 72.56 86 GLU A O 1
ATOM 709 N N . PRO A 1 87 ? -6.082 -2.592 25.219 1.00 65.81 87 PRO A N 1
ATOM 710 C CA . PRO A 1 87 ? -7.230 -2.216 26.023 1.00 65.81 87 PRO A CA 1
ATOM 711 C C . PRO A 1 87 ? -7.029 -0.769 26.459 1.00 65.81 87 PRO A C 1
ATOM 713 O O . PRO A 1 87 ? -5.997 -0.442 27.050 1.00 65.81 87 PRO A O 1
ATOM 716 N N . LEU A 1 88 ? -8.004 0.090 26.138 1.00 59.22 88 LEU A N 1
ATOM 717 C CA . LEU A 1 88 ? -8.008 1.506 26.505 1.00 59.22 88 LEU A CA 1
ATOM 718 C C . LEU A 1 88 ? -7.532 1.635 27.958 1.00 59.22 88 LEU A C 1
ATOM 720 O O . LEU A 1 88 ? -8.212 1.180 28.880 1.00 59.22 88 LEU A O 1
ATOM 724 N N . LYS A 1 89 ? -6.322 2.179 28.147 1.00 61.38 89 LYS A N 1
ATOM 725 C CA . LYS A 1 89 ? -5.686 2.329 29.459 1.00 61.38 89 LYS A CA 1
ATOM 726 C C . LYS A 1 89 ? -6.602 3.126 30.368 1.00 61.38 89 LYS A C 1
ATOM 728 O O . LYS A 1 89 ? -6.587 4.346 30.277 1.00 61.38 89 LYS A O 1
ATOM 733 N N . SER A 1 90 ? -7.303 2.414 31.253 1.00 59.41 90 SER A N 1
ATOM 734 C CA . SER A 1 90 ? -8.205 2.903 32.302 1.00 59.41 90 SER A CA 1
ATOM 735 C C . SER A 1 90 ? -9.282 3.892 31.819 1.00 59.41 90 SER A C 1
ATOM 737 O O . SER A 1 90 ? -9.002 4.807 31.048 1.00 59.41 90 SER A O 1
ATOM 739 N N . PRO A 1 91 ? -10.537 3.780 32.285 1.00 62.72 91 PRO A N 1
ATOM 740 C CA . PRO A 1 91 ? -11.485 4.865 32.067 1.00 62.72 91 PRO A CA 1
ATOM 741 C C . PRO A 1 91 ? -10.849 6.188 32.546 1.00 62.72 91 PRO A C 1
ATOM 743 O O . PRO A 1 91 ? -10.148 6.178 33.566 1.00 62.72 91 PRO A O 1
ATOM 746 N N . PRO A 1 92 ? -11.022 7.308 31.812 1.00 63.22 92 PRO A N 1
ATOM 747 C CA . PRO A 1 92 ? -10.602 8.619 32.303 1.00 63.22 92 PRO A CA 1
ATOM 748 C C . PRO A 1 92 ? -11.120 8.797 33.737 1.00 63.22 92 PRO A C 1
ATOM 750 O O . PRO A 1 92 ? -12.210 8.286 34.017 1.00 63.22 92 PRO A O 1
ATOM 753 N N . PRO A 1 93 ? -10.373 9.475 34.639 1.00 60.41 93 PRO A N 1
ATOM 754 C CA . PRO A 1 93 ? -10.838 9.697 36.005 1.00 60.41 93 PRO A CA 1
ATOM 755 C C . PRO A 1 93 ? -12.255 10.234 35.902 1.00 60.41 93 PRO A C 1
ATOM 757 O O . PRO A 1 93 ? -12.459 11.197 35.156 1.00 60.41 93 PRO A O 1
ATOM 760 N N . GLU A 1 94 ? -13.207 9.530 36.526 1.00 58.25 94 GLU A N 1
ATOM 761 C CA . GLU A 1 94 ? -14.632 9.828 36.444 1.00 58.25 94 GLU A CA 1
ATOM 762 C C . GLU A 1 94 ? -14.789 11.344 36.517 1.00 58.25 94 GLU A C 1
ATOM 764 O O . GLU A 1 94 ? -14.565 11.961 37.560 1.00 58.25 94 GLU A O 1
ATOM 769 N N . LYS A 1 95 ? -15.117 11.980 35.384 1.00 58.34 95 LYS A N 1
ATOM 770 C CA . LYS A 1 95 ? -15.738 13.295 35.448 1.00 58.34 95 LYS A CA 1
ATOM 771 C C . LYS A 1 95 ? -16.988 13.013 36.241 1.00 58.34 95 LYS A C 1
ATOM 773 O O . LYS A 1 95 ? -17.865 12.352 35.691 1.00 58.34 95 LYS A O 1
ATOM 778 N N . SER A 1 96 ? -16.969 13.414 37.512 1.00 57.50 96 SER A N 1
ATOM 779 C CA . SER A 1 96 ? -18.062 13.337 38.474 1.00 57.50 96 SER A CA 1
ATOM 780 C C . SER A 1 96 ? -19.374 13.262 37.712 1.00 57.50 96 SER A C 1
ATOM 782 O O . SER A 1 96 ? -19.815 14.268 37.140 1.00 57.50 96 SER A O 1
ATOM 784 N N . LEU A 1 97 ? -19.912 12.045 37.590 1.00 60.22 97 LEU A N 1
ATOM 785 C CA . LEU A 1 97 ? -21.241 11.853 37.038 1.00 60.22 97 LEU A CA 1
ATOM 786 C C . LEU A 1 97 ? -22.129 12.822 37.823 1.00 60.22 97 LEU A C 1
ATOM 788 O O . LEU A 1 97 ? -21.996 12.865 39.049 1.00 60.22 97 LEU A O 1
ATOM 792 N N . PRO A 1 98 ? -22.949 13.663 37.172 1.00 62.78 98 PRO A N 1
ATOM 793 C CA . PRO A 1 98 ? -23.883 14.484 37.922 1.00 62.78 98 PRO A CA 1
ATOM 794 C C . PRO A 1 98 ? -24.670 13.546 38.843 1.00 62.78 98 PRO A C 1
ATOM 796 O O . PRO A 1 98 ? -25.257 12.578 38.359 1.00 62.78 98 PRO A O 1
ATOM 799 N N . GLU A 1 99 ? -24.607 13.786 40.158 1.00 63.25 99 GLU A N 1
ATOM 800 C CA . GLU A 1 99 ? -25.402 13.076 41.162 1.00 63.25 99 GLU A CA 1
ATOM 801 C C . GLU A 1 99 ? -26.876 13.330 40.848 1.00 63.25 99 GLU A C 1
ATOM 803 O O . GLU A 1 99 ? -27.485 14.316 41.256 1.00 63.25 99 GLU A O 1
ATOM 808 N N . GLY A 1 100 ? -27.440 12.471 40.019 1.00 70.88 100 GLY A N 1
ATOM 809 C CA . GLY A 1 100 ? -28.796 12.578 39.535 1.00 70.88 100 GLY A CA 1
ATOM 810 C C . GLY A 1 100 ? -29.232 11.222 39.007 1.00 70.88 100 GLY A C 1
ATOM 811 O O . GLY A 1 100 ? -28.395 10.447 38.533 1.00 70.88 100 GLY A O 1
ATOM 812 N N . PRO A 1 101 ? -30.527 10.890 39.104 1.00 74.44 101 PRO A N 1
ATOM 813 C CA . PRO A 1 101 ? -31.030 9.655 38.531 1.00 74.44 101 PRO A CA 1
ATOM 814 C C . PRO A 1 101 ? -30.713 9.649 37.034 1.00 74.44 101 PRO A C 1
ATOM 816 O O . PRO A 1 101 ? -31.143 10.539 36.298 1.00 74.44 101 PRO A O 1
ATOM 819 N N . ILE A 1 102 ? -29.934 8.658 36.591 1.00 71.50 102 ILE A N 1
ATOM 820 C CA . ILE A 1 102 ? -29.674 8.435 35.169 1.00 71.50 102 ILE A CA 1
ATOM 821 C C . ILE A 1 102 ? -31.046 8.251 34.505 1.00 71.50 102 ILE A C 1
ATOM 823 O O . ILE A 1 102 ? -31.794 7.360 34.924 1.00 71.50 102 ILE A O 1
ATOM 827 N N . PRO A 1 103 ? -31.423 9.081 33.516 1.00 75.94 103 PRO A N 1
ATOM 828 C CA . PRO A 1 103 ? -32.689 8.898 32.830 1.00 75.94 103 PRO A CA 1
ATOM 829 C C . PRO A 1 103 ? -32.679 7.522 32.165 1.00 75.94 103 PRO A C 1
ATOM 831 O O . PRO A 1 103 ? -31.741 7.176 31.444 1.00 75.94 103 PRO A O 1
ATOM 834 N N . ILE A 1 104 ? -33.720 6.728 32.420 1.00 76.25 104 ILE A N 1
ATOM 835 C CA . ILE A 1 104 ? -33.908 5.437 31.759 1.00 76.25 104 ILE A CA 1
ATOM 836 C C . ILE A 1 104 ? -34.129 5.738 30.278 1.00 76.25 104 ILE A C 1
ATOM 838 O O . ILE A 1 104 ? -35.212 6.158 29.872 1.00 76.25 104 ILE A O 1
ATOM 842 N N . LEU A 1 105 ? -33.087 5.561 29.469 1.00 75.00 105 LEU A N 1
ATOM 843 C CA . LEU A 1 105 ? -33.237 5.572 28.024 1.00 75.00 105 LEU A CA 1
ATOM 844 C C . LEU A 1 105 ? -33.996 4.296 27.647 1.00 75.00 105 LEU A C 1
ATOM 846 O O . LEU A 1 105 ? -33.532 3.206 27.998 1.00 75.00 105 LEU A O 1
ATOM 850 N N . PRO A 1 106 ? -35.149 4.389 26.957 1.00 76.12 106 PRO A N 1
ATOM 851 C CA . PRO A 1 106 ? -35.755 3.205 26.380 1.00 76.12 106 PRO A CA 1
ATOM 852 C C . PRO A 1 106 ? -34.732 2.627 25.408 1.00 76.12 106 PRO A C 1
ATOM 854 O O . PRO A 1 106 ? -34.338 3.279 24.438 1.00 76.12 106 PRO A O 1
ATOM 857 N N . LEU A 1 107 ? -34.238 1.428 25.717 1.00 76.44 107 LEU A N 1
ATOM 858 C CA . LEU A 1 107 ? -33.357 0.715 24.808 1.00 76.44 107 LEU A CA 1
ATOM 859 C C . LEU A 1 107 ? -34.067 0.623 23.451 1.00 76.44 107 LEU A C 1
ATOM 861 O O . LEU A 1 107 ? -35.276 0.361 23.427 1.00 76.44 107 LEU A O 1
ATOM 865 N N . PRO A 1 108 ? -33.353 0.839 22.330 1.00 75.19 108 PRO A N 1
ATOM 866 C CA . PRO A 1 108 ? -33.935 0.577 21.029 1.00 75.19 108 PRO A CA 1
ATOM 867 C C . PRO A 1 108 ? -34.459 -0.854 21.043 1.00 75.19 108 PRO A C 1
ATOM 869 O O . PRO A 1 108 ? -33.771 -1.772 21.503 1.00 75.19 108 PRO A O 1
ATOM 872 N N . ILE A 1 109 ? -35.706 -1.002 20.602 1.00 67.50 109 ILE A N 1
ATOM 873 C CA . ILE A 1 109 ? -36.417 -2.272 20.558 1.00 67.50 109 ILE A CA 1
ATOM 874 C C . ILE A 1 109 ? -35.502 -3.254 19.837 1.00 67.50 109 ILE A C 1
ATOM 876 O O . ILE A 1 109 ? -35.232 -3.103 18.643 1.00 67.50 109 ILE A O 1
ATOM 880 N N . ARG A 1 110 ? -34.968 -4.231 20.571 1.00 65.06 110 ARG A N 1
ATOM 881 C CA . ARG A 1 110 ? -34.301 -5.348 19.924 1.00 65.06 110 ARG A CA 1
ATOM 882 C C . ARG A 1 110 ? -35.423 -6.114 19.250 1.00 65.06 110 ARG A C 1
ATOM 884 O O . ARG A 1 110 ? -36.285 -6.661 19.934 1.00 65.06 110 ARG A O 1
ATOM 891 N N . TYR A 1 111 ? -35.440 -6.103 17.922 1.00 60.09 111 TYR A N 1
ATOM 892 C CA . TYR A 1 111 ? -36.123 -7.151 17.183 1.00 60.09 111 TYR A CA 1
ATOM 893 C C . TYR A 1 111 ? -35.363 -8.432 17.531 1.00 60.09 111 TYR A C 1
ATOM 895 O O . TYR A 1 111 ? -34.369 -8.783 16.899 1.00 60.09 111 TYR A O 1
ATOM 903 N N . GLU A 1 112 ? -35.765 -9.081 18.625 1.00 62.56 112 GLU A N 1
ATOM 904 C CA . GLU A 1 112 ? -35.574 -10.515 18.759 1.00 62.56 112 GLU A CA 1
ATOM 905 C C . GLU A 1 112 ? -36.130 -11.066 17.447 1.00 62.56 112 GLU A C 1
ATOM 907 O O . GLU A 1 112 ? -37.296 -10.816 17.122 1.00 62.56 112 GLU A O 1
ATOM 912 N N . TYR A 1 113 ? -35.289 -11.702 16.632 1.00 59.25 113 TYR A N 1
ATOM 913 C CA . TYR A 1 113 ? -35.784 -12.488 15.514 1.00 59.25 113 TYR A CA 1
ATOM 914 C C . TYR A 1 113 ? -36.607 -13.607 16.150 1.00 59.25 113 TYR A C 1
ATOM 916 O O . TYR A 1 113 ? -36.084 -14.673 16.467 1.00 59.25 113 TYR A O 1
ATOM 924 N N . GLY A 1 114 ? -37.881 -13.320 16.429 1.00 59.72 114 GLY A N 1
ATOM 925 C CA . GLY A 1 114 ? -38.851 -14.320 16.819 1.00 59.72 114 GLY A CA 1
ATOM 926 C C . GLY A 1 114 ? -38.749 -15.416 15.778 1.00 59.72 114 GLY A C 1
ATOM 927 O O . GLY A 1 114 ? -38.642 -15.106 14.593 1.00 59.72 114 GLY A O 1
ATOM 928 N N . THR A 1 115 ? -38.667 -16.664 16.229 1.00 57.50 115 THR A N 1
ATOM 929 C CA . THR A 1 115 ? -38.561 -17.856 15.384 1.00 57.50 115 THR A CA 1
ATOM 930 C C . THR A 1 115 ? -39.555 -17.749 14.233 1.00 57.50 115 THR A C 1
ATOM 932 O O . THR A 1 115 ? -40.737 -18.031 14.408 1.00 57.50 115 THR A O 1
ATOM 935 N N . LEU A 1 116 ? -39.090 -17.275 13.075 1.00 70.50 116 LEU A N 1
ATOM 936 C CA . LEU A 1 116 ? -39.922 -17.192 11.890 1.00 70.50 116 LEU A CA 1
ATOM 937 C C . LEU A 1 116 ? -40.006 -18.608 11.351 1.00 70.50 116 LEU A C 1
ATOM 939 O O . LEU A 1 116 ? -38.983 -19.269 11.144 1.00 70.50 116 LEU A O 1
ATOM 943 N N . THR A 1 117 ? -41.226 -19.084 11.145 1.00 78.94 117 THR A N 1
ATOM 944 C CA . THR A 1 117 ? -41.407 -20.344 10.439 1.00 78.94 117 THR A CA 1
ATOM 945 C C . THR A 1 117 ? -41.040 -20.143 8.967 1.00 78.94 117 THR A C 1
ATOM 947 O O . THR A 1 117 ? -41.075 -19.029 8.438 1.00 78.94 117 THR A O 1
ATOM 950 N N . ILE A 1 118 ? -40.652 -21.221 8.284 1.00 81.75 118 ILE A N 1
ATOM 951 C CA . ILE A 1 118 ? -40.335 -21.175 6.847 1.00 81.75 118 ILE A CA 1
ATOM 952 C C . ILE A 1 118 ? -41.521 -20.623 6.041 1.00 81.75 118 ILE A C 1
ATOM 954 O O . ILE A 1 118 ? -41.316 -19.883 5.078 1.00 81.75 118 ILE A O 1
ATOM 958 N N . ASP A 1 119 ? -42.747 -20.916 6.471 1.00 82.94 119 ASP A N 1
ATOM 959 C CA . ASP A 1 119 ? -43.970 -20.407 5.854 1.00 82.94 119 ASP A CA 1
ATOM 960 C C . ASP A 1 119 ? -44.087 -18.878 5.953 1.00 82.94 119 ASP A C 1
ATOM 962 O O . ASP A 1 119 ? -44.434 -18.226 4.966 1.00 82.94 119 ASP A O 1
ATOM 966 N N . ASP A 1 120 ? -43.716 -18.285 7.093 1.00 83.31 120 ASP A N 1
ATOM 967 C CA . ASP A 1 120 ? -43.723 -16.827 7.276 1.00 83.31 120 ASP A CA 1
ATOM 968 C C . ASP A 1 120 ? -42.692 -16.130 6.373 1.00 83.31 120 ASP A C 1
ATOM 970 O O . ASP A 1 120 ? -42.973 -15.079 5.790 1.00 83.31 120 ASP A O 1
ATOM 974 N N . LEU A 1 121 ? -41.517 -16.742 6.189 1.00 84.31 121 LEU A N 1
ATOM 975 C CA . LEU A 1 121 ? -40.474 -16.253 5.278 1.00 84.31 121 LEU A CA 1
ATOM 976 C C . LEU A 1 121 ? -40.930 -16.305 3.817 1.00 84.31 121 LEU A C 1
ATOM 978 O O . LEU A 1 121 ? -40.782 -15.332 3.074 1.00 84.31 121 LEU A O 1
ATOM 982 N N . LEU A 1 122 ? -41.514 -17.433 3.404 1.00 88.06 122 LEU A N 1
ATOM 983 C CA . LEU A 1 122 ? -42.030 -17.612 2.047 1.00 88.06 122 LEU A CA 1
ATOM 984 C C . LEU A 1 122 ? -43.181 -16.654 1.743 1.00 88.06 122 LEU A C 1
ATOM 986 O O . LEU A 1 122 ? -43.312 -16.204 0.602 1.00 88.06 122 LEU A O 1
ATOM 990 N N . LYS A 1 123 ? -43.995 -16.326 2.749 1.00 86.00 123 LYS A N 1
ATOM 991 C CA . LYS A 1 123 ? -45.062 -15.338 2.626 1.00 86.00 123 LYS A CA 1
ATOM 992 C C . LYS A 1 123 ? -44.501 -13.926 2.455 1.00 86.00 123 LYS A C 1
ATOM 994 O O . LYS A 1 123 ? -44.858 -13.262 1.490 1.00 86.00 123 LYS A O 1
ATOM 999 N N . ALA A 1 124 ? -43.559 -13.511 3.303 1.00 86.19 124 ALA A N 1
ATOM 1000 C CA . ALA A 1 124 ? -42.938 -12.189 3.208 1.00 86.19 124 ALA A CA 1
ATOM 1001 C C . ALA A 1 124 ? -42.227 -11.964 1.860 1.00 86.19 124 ALA A C 1
ATOM 1003 O O . ALA A 1 124 ? -42.370 -10.909 1.246 1.00 86.19 124 ALA A O 1
ATOM 1004 N N . ILE A 1 125 ? -41.504 -12.971 1.358 1.00 87.62 125 ILE A N 1
ATOM 1005 C CA . ILE A 1 125 ? -40.832 -12.896 0.050 1.00 87.62 125 ILE A CA 1
ATOM 1006 C C . ILE A 1 125 ? -41.850 -12.770 -1.088 1.00 87.62 125 ILE A C 1
ATOM 1008 O O . ILE A 1 125 ? -41.641 -12.002 -2.026 1.00 87.62 125 ILE A O 1
ATOM 1012 N N . ARG A 1 126 ? -42.964 -13.505 -1.006 1.00 86.88 126 ARG A N 1
ATOM 1013 C CA . ARG A 1 126 ? -44.032 -13.445 -2.007 1.00 86.88 126 ARG A CA 1
ATOM 1014 C C . ARG A 1 126 ? -44.729 -12.091 -2.014 1.00 86.88 126 ARG A C 1
ATOM 1016 O O . ARG A 1 126 ? -44.999 -11.587 -3.095 1.00 86.88 126 ARG A O 1
ATOM 1023 N N . ASP A 1 127 ? -44.955 -11.502 -0.845 1.00 86.81 127 ASP A N 1
ATOM 1024 C CA . ASP A 1 127 ? -45.564 -10.177 -0.712 1.00 86.81 127 ASP A CA 1
ATOM 1025 C C . ASP A 1 127 ? -44.652 -9.073 -1.283 1.00 86.81 127 ASP A C 1
ATOM 1027 O O . ASP A 1 127 ? -45.144 -8.140 -1.909 1.00 86.81 127 ASP A O 1
ATOM 1031 N N . ILE A 1 128 ? -43.324 -9.201 -1.145 1.00 89.38 128 ILE A N 1
ATOM 1032 C CA . ILE A 1 128 ? -42.351 -8.264 -1.743 1.00 89.38 128 ILE A CA 1
ATOM 1033 C C . ILE A 1 128 ? -42.285 -8.410 -3.272 1.00 89.38 128 ILE A C 1
ATOM 1035 O O . ILE A 1 128 ? -42.172 -7.416 -3.983 1.00 89.38 128 ILE A O 1
ATOM 1039 N N . LEU A 1 129 ? -42.330 -9.644 -3.782 1.00 82.00 129 LEU A N 1
ATOM 1040 C CA . LEU A 1 129 ? -42.267 -9.936 -5.222 1.00 82.00 129 LEU A CA 1
ATOM 1041 C C . LEU A 1 129 ? -43.593 -9.699 -5.957 1.00 82.00 129 LEU A C 1
ATOM 1043 O O . LEU A 1 129 ? -43.600 -9.675 -7.184 1.00 82.00 129 LEU A O 1
ATOM 1047 N N . ALA A 1 130 ? -44.702 -9.575 -5.229 1.00 64.94 130 ALA A N 1
ATOM 1048 C CA . ALA A 1 130 ? -46.024 -9.283 -5.778 1.00 64.94 130 ALA A CA 1
ATOM 1049 C C . ALA A 1 130 ? -46.308 -7.773 -5.914 1.00 64.94 130 ALA A C 1
ATOM 1051 O O . ALA A 1 130 ? -47.460 -7.399 -6.148 1.00 64.94 130 ALA A O 1
ATOM 1052 N N . LEU A 1 131 ? -45.280 -6.928 -5.761 1.00 51.94 131 LEU A N 1
ATOM 1053 C CA . LEU A 1 131 ? -45.319 -5.504 -6.094 1.00 51.94 131 LEU A CA 1
ATOM 1054 C C . LEU A 1 131 ? -45.110 -5.269 -7.597 1.00 51.94 131 LEU A C 1
ATOM 1056 O O . LEU A 1 131 ? -44.191 -5.895 -8.172 1.00 51.94 131 LEU A O 1
#

Sequence (131 aa):
MKEASGSLDKPFWLREPWSILFDLEGLEKKEKEREVWSIDIRGLLESFLEELRRLSSINFSIPGMALLSSAIIHRIKSELVLRLEEPLKSPPPEKSLPEGPIPILPLPIRYEYGTLTIDDLLKAIRDILAL

Radius of gyration: 28.14 Å; chains: 1; bounding box: 76×37×70 Å